Protein AF-A0A482Z5H6-F1 (afdb_monomer)

Solvent-accessible surface area (backbone atoms only — not comparable to full-atom values): 8586 Å² total; per-residue (Å²): 113,57,67,62,54,40,53,52,47,53,50,53,50,50,54,51,52,52,53,53,49,52,53,39,58,74,68,65,56,53,72,67,60,46,47,74,38,46,50,70,60,56,57,45,56,60,55,48,73,76,49,73,49,69,68,58,50,53,51,50,53,51,54,49,51,54,47,49,52,52,27,45,48,51,54,37,53,53,54,50,54,62,49,70,73,56,65,97,80,75,81,88,71,88,72,81,78,75,67,64,63,47,77,45,45,70,71,81,72,49,91,65,94,70,71,90,47,68,70,54,45,50,53,48,50,51,54,49,49,52,54,53,49,55,38,51,77,72,72,43,49,77,40,82,96

Radius of gyration: 19.29 Å; Cα contacts (8 Å, |Δi|>4): 119; chains: 1; bounding box: 50×27×60 Å

Secondary structure (DSSP, 8-state):
-HHHHHHHHHHHHHHHHHHHHHHHHHTT--HHHHHHHHHHHHTHHHHHHH---HHHHHHHHHHHHHHHHHHHHHHHHHHHHHHHTS-TT----------PPEEE-GGGG---S---SHHHHHHHHHHHHHHHHHHHHTT--EEE-

pLDDT: mean 88.32, std 12.13, range [46.22, 97.56]

Mean predicted aligned error: 6.78 Å

Foldseek 3Di:
DQVVLLVVLVVLLVVLLVVLVVLCVVLVHDPVLNCQLRVVSVVVNVVSVPDRDSVVSVVSSVVSVVSSVVSLVSSQVVQVVVVPVPDPDDPDDPDDRSDRADEDELCVLDPDPDDPDPVSVVSSVVSVVVVVVVCVVVVHHHDYD

Sequence (145 aa):
MGSQKRQQAETFLNEQIEQVEKELQTVQADDNLKNECLYPLQQYKQKISNNNSIAHLYELQSFIRDEKDAAFEKIANAMEAKRTKIEPGVKDKPSPVYKKPIIIKPRELTHQTYLENEEQMDKFLDELRVKLKTAIDSGDKIEIR

Structure (mmCIF, N/CA/C/O backbone):
data_AF-A0A482Z5H6-F1
#
_entry.id   AF-A0A482Z5H6-F1
#
loop_
_atom_site.group_PDB
_atom_site.id
_atom_site.type_symbol
_atom_site.label_atom_id
_atom_site.label_alt_id
_atom_site.label_comp_id
_atom_site.label_asym_id
_atom_site.label_entity_id
_atom_site.label_seq_id
_atom_site.pdbx_PDB_ins_code
_atom_site.Cartn_x
_atom_site.Cartn_y
_atom_site.Cartn_z
_atom_site.occupancy
_atom_site.B_iso_or_equiv
_atom_site.auth_seq_id
_atom_site.auth_comp_id
_atom_site.auth_asym_id
_atom_site.auth_atom_id
_atom_site.pdbx_PDB_model_num
ATOM 1 N N . MET A 1 1 ? 1.348 4.174 26.597 1.00 62.38 1 MET A N 1
ATOM 2 C CA . MET A 1 1 ? 0.555 4.309 25.350 1.00 62.38 1 MET A CA 1
ATOM 3 C C . MET A 1 1 ? 1.360 4.858 24.166 1.00 62.38 1 MET A C 1
ATOM 5 O O . MET A 1 1 ? 1.323 4.233 23.117 1.00 62.38 1 MET A O 1
ATOM 9 N N . GLY A 1 2 ? 2.128 5.952 24.299 1.00 70.88 2 GLY A N 1
ATOM 10 C CA . GLY A 1 2 ? 2.902 6.518 23.172 1.00 70.88 2 GLY A CA 1
ATOM 11 C C . GLY A 1 2 ? 3.966 5.589 22.559 1.00 70.88 2 GLY A C 1
ATOM 12 O O . GLY A 1 2 ? 4.067 5.502 21.3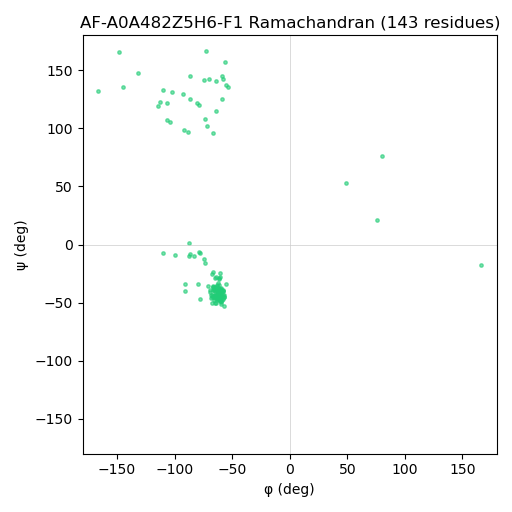41 1.00 70.88 2 GLY A O 1
ATOM 13 N N . SER A 1 3 ? 4.705 4.831 23.381 1.00 80.00 3 SER A N 1
ATOM 14 C CA . SER A 1 3 ? 5.697 3.848 22.893 1.00 80.00 3 SER A CA 1
ATOM 15 C C . SER A 1 3 ? 5.061 2.749 22.025 1.00 80.00 3 SER A C 1
ATOM 17 O O . SER A 1 3 ? 5.508 2.498 20.911 1.00 80.00 3 SER A O 1
ATOM 19 N N . GLN A 1 4 ? 3.930 2.190 22.470 1.00 88.56 4 GLN A N 1
ATOM 20 C CA . GLN A 1 4 ? 3.185 1.175 21.720 1.00 88.56 4 GLN A CA 1
ATOM 21 C C . GLN A 1 4 ? 2.672 1.703 20.371 1.00 88.56 4 GLN A C 1
ATOM 23 O O . GLN A 1 4 ? 2.724 0.993 19.373 1.00 88.56 4 GLN A O 1
ATOM 28 N N . LYS A 1 5 ? 2.199 2.956 20.313 1.00 89.56 5 LYS A N 1
ATOM 29 C CA . LYS A 1 5 ? 1.755 3.570 19.050 1.00 89.56 5 LYS A CA 1
ATOM 30 C C . LYS A 1 5 ? 2.899 3.796 18.069 1.00 89.56 5 LYS A C 1
ATOM 32 O O . LYS A 1 5 ? 2.709 3.600 16.873 1.00 89.56 5 LYS A O 1
ATOM 37 N N . ARG A 1 6 ? 4.087 4.138 18.567 1.00 90.50 6 ARG A N 1
ATOM 38 C CA . ARG A 1 6 ? 5.288 4.240 17.735 1.00 90.50 6 ARG A CA 1
ATOM 39 C C . ARG A 1 6 ? 5.690 2.883 17.171 1.00 90.50 6 ARG A C 1
ATOM 41 O O . ARG A 1 6 ? 5.848 2.770 15.967 1.00 90.50 6 ARG A O 1
ATOM 48 N N . GLN A 1 7 ? 5.733 1.848 18.009 1.00 92.06 7 GLN A N 1
ATOM 49 C CA . GLN A 1 7 ? 6.035 0.484 17.567 1.00 92.06 7 GLN A CA 1
ATOM 50 C C . GLN A 1 7 ? 5.042 -0.011 16.501 1.00 92.06 7 GLN A C 1
ATOM 52 O O . GLN A 1 7 ? 5.438 -0.646 15.526 1.00 92.06 7 GLN A O 1
ATOM 57 N N . GLN A 1 8 ? 3.753 0.321 16.645 1.00 92.38 8 GLN A N 1
ATOM 58 C CA . GLN A 1 8 ? 2.742 0.043 15.619 1.00 92.38 8 GLN A CA 1
ATOM 59 C C . GLN A 1 8 ? 3.048 0.770 14.302 1.00 92.38 8 GLN A C 1
ATOM 61 O O . GLN A 1 8 ? 2.969 0.159 13.242 1.00 92.38 8 GLN A O 1
ATOM 66 N N . ALA A 1 9 ? 3.431 2.049 14.355 1.00 93.69 9 ALA A N 1
ATOM 67 C CA . ALA A 1 9 ? 3.814 2.803 13.162 1.00 93.69 9 ALA A CA 1
ATOM 68 C C . ALA A 1 9 ? 5.102 2.271 12.507 1.00 93.69 9 ALA A C 1
ATOM 70 O O . ALA A 1 9 ? 5.176 2.215 11.284 1.00 93.69 9 ALA A O 1
ATOM 71 N N . GLU A 1 10 ? 6.091 1.843 13.295 1.00 94.81 10 GLU A N 1
ATOM 72 C CA . GLU A 1 10 ? 7.322 1.220 12.790 1.00 94.81 10 GLU A CA 1
ATOM 73 C C . GLU A 1 10 ? 7.034 -0.117 12.103 1.00 94.81 10 GLU A C 1
ATOM 75 O O . GLU A 1 10 ? 7.543 -0.371 11.014 1.00 94.81 10 GLU A O 1
ATOM 80 N N . THR A 1 11 ? 6.177 -0.944 12.708 1.00 95.88 11 THR A N 1
ATOM 81 C CA . THR A 1 11 ? 5.732 -2.215 12.115 1.00 95.88 11 THR A CA 1
ATOM 82 C C . THR A 1 11 ? 5.018 -1.956 10.791 1.00 95.88 11 THR A C 1
ATOM 84 O O . THR A 1 11 ? 5.401 -2.522 9.772 1.00 95.88 11 THR A O 1
ATOM 87 N N . PHE A 1 12 ? 4.071 -1.014 10.780 1.00 95.31 12 PHE A N 1
ATOM 88 C CA . PHE A 1 12 ? 3.348 -0.612 9.575 1.00 95.31 12 PHE A CA 1
ATOM 89 C C . PHE A 1 12 ? 4.285 -0.137 8.453 1.00 95.31 12 PHE A C 1
ATOM 91 O O . PHE A 1 12 ? 4.122 -0.537 7.300 1.00 95.31 12 PHE A O 1
ATOM 98 N N . LEU A 1 13 ? 5.281 0.697 8.777 1.00 96.88 13 LEU A N 1
ATOM 99 C CA . LEU A 1 13 ? 6.273 1.161 7.807 1.00 96.88 13 LEU A CA 1
ATOM 100 C C . LEU A 1 13 ? 7.077 -0.006 7.224 1.00 96.88 13 LEU A C 1
ATOM 102 O O . LEU A 1 13 ? 7.256 -0.076 6.009 1.00 96.88 13 LEU A O 1
ATOM 106 N N . ASN A 1 14 ? 7.559 -0.910 8.077 1.00 96.75 14 ASN A N 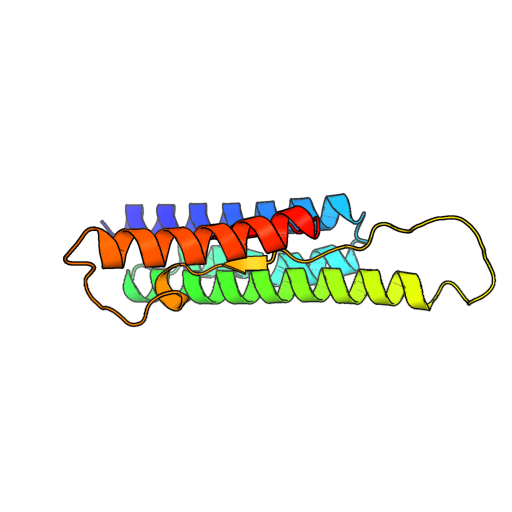1
ATOM 107 C CA . ASN A 1 14 ? 8.341 -2.060 7.633 1.00 96.75 14 ASN A CA 1
ATOM 108 C C . ASN A 1 14 ? 7.519 -2.977 6.718 1.00 96.75 14 ASN A C 1
ATOM 110 O O . ASN A 1 14 ? 8.034 -3.404 5.691 1.00 96.75 14 ASN A O 1
ATOM 114 N N . GLU A 1 15 ? 6.239 -3.203 7.026 1.00 96.38 15 GLU A N 1
ATOM 115 C CA . GLU A 1 15 ? 5.328 -3.957 6.155 1.00 96.38 15 GLU A CA 1
ATOM 116 C C . GLU A 1 15 ? 5.163 -3.297 4.778 1.00 96.38 15 GLU A C 1
ATOM 118 O O . GLU A 1 15 ? 5.143 -3.993 3.763 1.00 96.38 15 GLU A O 1
ATOM 123 N N . GLN A 1 16 ? 5.060 -1.962 4.708 1.00 96.12 16 GLN A N 1
ATOM 124 C CA . GLN A 1 16 ? 4.947 -1.271 3.417 1.00 96.12 16 GLN A CA 1
ATOM 125 C C . GLN A 1 16 ? 6.255 -1.340 2.620 1.00 96.12 16 GLN A C 1
ATOM 127 O O . GLN A 1 16 ? 6.216 -1.573 1.412 1.00 96.12 16 GLN A O 1
ATOM 132 N N . ILE A 1 17 ? 7.406 -1.188 3.285 1.00 96.75 17 ILE A N 1
ATOM 133 C CA . ILE A 1 17 ? 8.726 -1.356 2.660 1.00 96.75 17 ILE A CA 1
ATOM 134 C C . ILE A 1 17 ? 8.863 -2.773 2.096 1.00 96.75 17 ILE A C 1
ATOM 136 O O . ILE A 1 17 ? 9.200 -2.920 0.926 1.00 96.75 17 ILE A O 1
ATOM 140 N N . GLU A 1 18 ? 8.533 -3.801 2.879 1.00 96.56 18 GLU A N 1
ATOM 141 C CA . GLU A 1 18 ? 8.633 -5.200 2.454 1.00 96.56 18 GLU A CA 1
ATOM 142 C C . GLU A 1 18 ? 7.744 -5.492 1.233 1.00 96.56 18 GLU A C 1
ATOM 144 O O . GLU A 1 18 ? 8.138 -6.219 0.320 1.00 96.56 18 GLU A O 1
ATOM 149 N N . GLN A 1 19 ? 6.544 -4.906 1.175 1.00 94.19 19 GLN A N 1
ATOM 150 C CA . GLN A 1 19 ? 5.668 -5.034 0.007 1.00 94.19 19 GLN A CA 1
ATOM 151 C C . GLN A 1 19 ? 6.289 -4.409 -1.249 1.00 94.19 19 GLN A C 1
ATOM 153 O O . GLN A 1 19 ? 6.284 -5.042 -2.304 1.00 94.19 19 GLN A O 1
ATOM 158 N N . VAL A 1 20 ? 6.872 -3.211 -1.143 1.00 95.31 20 VAL A N 1
ATOM 159 C CA . VAL A 1 20 ? 7.579 -2.572 -2.267 1.00 95.31 20 VAL A CA 1
ATOM 160 C C . VAL A 1 20 ? 8.812 -3.376 -2.678 1.00 95.31 20 VAL A C 1
ATOM 162 O O . VAL A 1 20 ? 9.031 -3.582 -3.871 1.00 95.31 20 VAL A O 1
ATOM 165 N N . GLU A 1 21 ? 9.578 -3.906 -1.725 1.00 95.81 21 GLU A N 1
ATOM 166 C CA . GLU A 1 21 ? 10.724 -4.778 -2.002 1.00 95.81 21 GLU A CA 1
ATOM 167 C C . GLU A 1 21 ? 10.318 -6.043 -2.769 1.00 95.81 21 GLU A C 1
ATOM 169 O O . GLU A 1 21 ? 10.973 -6.389 -3.753 1.00 95.81 21 GLU A O 1
ATOM 174 N N . LYS A 1 22 ? 9.217 -6.702 -2.387 1.00 93.94 22 LYS A N 1
ATOM 175 C CA . LYS A 1 22 ? 8.695 -7.885 -3.094 1.00 93.94 22 LYS A CA 1
ATOM 176 C C . LYS A 1 22 ? 8.312 -7.578 -4.539 1.00 93.94 22 LYS A C 1
ATOM 178 O O . LYS A 1 22 ? 8.631 -8.363 -5.436 1.00 93.94 22 LYS A O 1
ATOM 183 N N . GLU A 1 23 ? 7.655 -6.447 -4.791 1.00 92.12 23 GLU A N 1
ATOM 184 C CA . GLU A 1 23 ? 7.307 -6.054 -6.162 1.00 92.12 23 GLU A CA 1
ATOM 185 C C . GLU A 1 23 ? 8.564 -5.711 -6.977 1.00 92.12 23 GLU A C 1
ATOM 187 O O . GLU A 1 23 ? 8.721 -6.214 -8.090 1.00 92.12 23 GLU A O 1
ATOM 192 N N . LEU A 1 24 ? 9.517 -4.964 -6.404 1.00 92.56 24 LEU A N 1
ATOM 193 C CA . LEU A 1 24 ? 10.808 -4.650 -7.036 1.00 92.56 24 LEU A CA 1
ATOM 194 C C . LEU A 1 24 ? 11.619 -5.909 -7.379 1.00 92.56 24 LEU A C 1
ATOM 196 O O . LEU A 1 24 ? 12.238 -5.977 -8.443 1.00 92.56 24 LEU A O 1
ATOM 200 N N . GLN A 1 25 ? 11.609 -6.915 -6.502 1.00 91.62 25 GLN A N 1
ATOM 201 C CA . GLN A 1 25 ? 12.236 -8.214 -6.751 1.00 91.62 25 GLN A CA 1
ATOM 202 C C . GLN A 1 25 ? 11.528 -8.972 -7.877 1.00 91.62 25 GLN A C 1
ATOM 204 O O . GLN A 1 25 ? 12.191 -9.498 -8.771 1.00 91.62 25 GLN A O 1
ATOM 209 N N . THR A 1 26 ? 10.192 -8.981 -7.871 1.00 88.12 26 THR A N 1
ATOM 210 C CA . THR A 1 26 ? 9.373 -9.646 -8.898 1.00 88.12 26 THR A CA 1
ATOM 211 C C . THR A 1 26 ? 9.671 -9.098 -10.293 1.00 88.12 26 THR A C 1
ATOM 213 O O . THR A 1 26 ? 9.771 -9.863 -11.252 1.00 88.12 26 THR A O 1
ATOM 216 N N . VAL A 1 27 ? 9.862 -7.782 -10.412 1.00 87.81 27 VAL A N 1
ATOM 217 C CA . VAL A 1 27 ? 10.176 -7.131 -11.692 1.00 87.81 27 VAL A CA 1
ATOM 218 C C . VAL A 1 27 ? 11.670 -7.083 -12.022 1.00 87.81 27 VAL A C 1
ATOM 220 O O . VAL A 1 27 ? 12.039 -6.529 -13.058 1.00 87.81 27 VAL A O 1
ATOM 223 N N . GLN A 1 28 ? 12.529 -7.636 -11.157 1.00 88.19 28 GLN A N 1
ATOM 224 C CA . GLN A 1 28 ? 13.990 -7.546 -11.265 1.00 88.19 28 GLN A CA 1
ATOM 225 C C . GLN A 1 28 ? 14.446 -6.098 -11.511 1.00 88.19 28 GLN A C 1
ATOM 227 O O . GLN A 1 28 ? 15.136 -5.785 -12.485 1.00 88.19 28 GLN A O 1
ATOM 232 N N . ALA A 1 29 ? 13.986 -5.188 -10.649 1.00 90.06 29 ALA A N 1
ATOM 233 C CA . ALA A 1 29 ? 14.315 -3.773 -10.727 1.00 90.06 29 ALA A CA 1
ATOM 234 C C . ALA A 1 29 ? 15.834 -3.547 -10.650 1.00 90.06 29 ALA A C 1
ATOM 236 O O . ALA A 1 29 ? 16.542 -4.212 -9.888 1.00 90.06 29 ALA A O 1
ATOM 237 N N . ASP A 1 30 ? 16.322 -2.581 -11.422 1.00 91.31 30 ASP A N 1
ATOM 238 C CA . ASP A 1 30 ? 17.679 -2.063 -11.283 1.00 91.31 30 ASP A CA 1
ATOM 239 C C . ASP A 1 30 ? 17.807 -1.198 -10.021 1.00 91.31 30 ASP A C 1
ATOM 241 O O . ASP A 1 30 ? 16.818 -0.809 -9.392 1.00 91.31 30 ASP A O 1
ATOM 245 N N . ASP A 1 31 ? 19.044 -0.908 -9.632 1.00 93.12 31 ASP A N 1
ATOM 246 C CA . ASP A 1 31 ? 19.316 -0.229 -8.367 1.00 93.12 31 ASP A CA 1
ATOM 247 C C . ASP A 1 31 ? 18.826 1.223 -8.349 1.00 93.12 31 ASP A C 1
ATOM 249 O O . ASP A 1 31 ? 18.475 1.725 -7.279 1.00 93.12 31 ASP A O 1
ATOM 253 N N . ASN A 1 32 ? 18.711 1.874 -9.515 1.00 94.25 32 ASN A N 1
ATOM 254 C CA . ASN A 1 32 ? 18.129 3.210 -9.588 1.00 94.25 32 ASN A CA 1
ATOM 255 C C . ASN A 1 32 ? 16.634 3.162 -9.248 1.00 94.25 32 ASN A C 1
ATOM 257 O O . ASN A 1 32 ? 16.189 3.867 -8.342 1.00 94.25 32 ASN A O 1
ATOM 261 N N . LEU A 1 33 ? 15.874 2.265 -9.889 1.00 93.88 33 LEU A N 1
ATOM 262 C CA . LEU A 1 33 ? 14.445 2.104 -9.599 1.00 93.88 33 LEU A CA 1
ATOM 263 C C . LEU A 1 33 ? 14.189 1.670 -8.147 1.00 93.88 33 LEU A C 1
ATOM 265 O O . LEU A 1 33 ? 13.267 2.180 -7.507 1.00 93.88 33 LEU A O 1
ATOM 269 N N . LYS A 1 34 ? 15.016 0.769 -7.593 1.00 95.06 34 LYS A N 1
ATOM 270 C CA . LYS A 1 34 ? 14.923 0.391 -6.172 1.00 95.06 34 LYS A CA 1
ATOM 271 C C . LYS A 1 34 ? 15.099 1.601 -5.262 1.00 95.06 34 LYS A C 1
ATOM 273 O O . LYS A 1 34 ? 14.300 1.789 -4.347 1.00 95.06 34 LYS A O 1
ATOM 278 N N . ASN A 1 35 ? 16.117 2.424 -5.510 1.00 95.94 35 ASN A N 1
ATOM 279 C CA . ASN A 1 35 ? 16.381 3.607 -4.702 1.00 95.94 35 ASN A CA 1
ATOM 280 C C . ASN A 1 35 ? 15.235 4.629 -4.800 1.00 95.94 35 ASN A C 1
ATOM 282 O O . ASN A 1 35 ? 14.754 5.110 -3.777 1.00 95.94 35 ASN A O 1
ATOM 286 N N . GLU A 1 36 ? 14.731 4.898 -6.008 1.00 95.25 36 GLU A N 1
ATOM 287 C CA . GLU A 1 36 ? 13.612 5.824 -6.235 1.00 95.25 36 GLU A CA 1
ATOM 288 C C . GLU A 1 36 ? 12.305 5.404 -5.545 1.00 95.25 36 GLU A C 1
ATOM 290 O O . GLU A 1 36 ? 11.479 6.265 -5.216 1.00 95.25 36 GLU A O 1
ATOM 295 N N . CYS A 1 37 ? 12.103 4.099 -5.345 1.00 95.75 37 CYS A N 1
ATOM 296 C CA . CYS A 1 37 ? 10.915 3.538 -4.703 1.00 95.75 37 CYS A CA 1
ATOM 297 C C . CYS A 1 37 ? 11.075 3.387 -3.181 1.00 95.75 37 CYS A C 1
ATOM 299 O O . CYS A 1 37 ? 10.136 3.657 -2.438 1.00 95.75 37 CYS A O 1
ATOM 301 N N . LEU A 1 38 ? 12.248 2.960 -2.700 1.00 96.88 38 LEU A N 1
ATOM 302 C CA . LEU A 1 38 ? 12.457 2.622 -1.286 1.00 96.88 38 LEU A CA 1
ATOM 303 C C . LEU A 1 38 ? 12.938 3.803 -0.443 1.00 96.88 38 LEU A C 1
ATOM 305 O O . LEU A 1 38 ? 12.573 3.894 0.731 1.00 96.88 38 LEU A O 1
ATOM 309 N N . TYR A 1 39 ? 13.739 4.711 -1.007 1.00 96.56 39 TYR A N 1
ATOM 310 C CA . TYR A 1 39 ? 14.317 5.815 -0.241 1.00 96.56 39 TYR A CA 1
ATOM 311 C C . TYR A 1 39 ? 13.254 6.706 0.424 1.00 96.56 39 TYR A C 1
ATOM 313 O O . TYR A 1 39 ? 13.389 6.945 1.629 1.00 96.56 39 TYR A O 1
ATOM 321 N N . PRO A 1 40 ? 12.172 7.141 -0.264 1.00 96.31 40 PRO A N 1
ATOM 322 C CA . PRO A 1 40 ? 11.128 7.959 0.360 1.00 96.31 40 PRO A CA 1
ATOM 323 C C . PRO A 1 40 ? 10.495 7.283 1.580 1.00 96.31 40 PRO A C 1
ATOM 325 O O . PRO A 1 40 ? 10.376 7.909 2.633 1.00 96.31 40 PRO A O 1
ATOM 328 N N . LEU A 1 41 ? 10.187 5.984 1.488 1.00 95.94 41 LEU A N 1
ATOM 329 C CA . LEU A 1 41 ? 9.639 5.196 2.595 1.00 95.94 41 LEU A CA 1
ATOM 330 C C . LEU A 1 41 ? 10.630 5.095 3.762 1.00 95.94 41 LEU A C 1
ATOM 332 O O . LEU A 1 41 ? 10.268 5.310 4.919 1.00 95.94 41 LEU A O 1
ATOM 336 N N . GLN A 1 42 ? 11.909 4.840 3.483 1.00 95.19 42 GLN A N 1
ATOM 337 C CA . GLN A 1 42 ? 12.939 4.726 4.518 1.00 95.19 42 GLN A CA 1
ATOM 338 C C . GLN A 1 42 ? 13.119 6.018 5.333 1.00 95.19 42 GLN A C 1
ATOM 340 O O . GLN A 1 42 ? 13.409 5.937 6.531 1.00 95.19 42 GLN A O 1
ATOM 345 N N . GLN A 1 43 ? 12.871 7.196 4.744 1.00 95.00 43 GLN A N 1
ATOM 346 C CA . GLN A 1 43 ? 12.923 8.477 5.467 1.00 95.00 43 GLN A CA 1
ATOM 347 C C . GLN A 1 43 ? 11.917 8.549 6.628 1.00 95.00 43 GLN A C 1
ATOM 349 O O . GLN A 1 43 ? 12.135 9.281 7.598 1.00 95.00 43 GLN A O 1
ATOM 354 N N . TYR A 1 44 ? 10.830 7.774 6.583 1.00 95.25 44 TYR A N 1
ATOM 355 C CA . TYR A 1 44 ? 9.838 7.762 7.656 1.00 95.25 44 TYR A CA 1
ATOM 356 C C . TYR A 1 44 ? 10.319 7.048 8.920 1.00 95.25 44 TYR A C 1
ATOM 358 O O . TYR A 1 44 ? 9.750 7.306 9.979 1.00 95.25 44 TYR A O 1
ATOM 366 N N . LYS A 1 45 ? 11.398 6.246 8.870 1.00 93.69 45 LYS A N 1
ATOM 367 C CA . LYS A 1 45 ? 11.976 5.622 10.075 1.00 93.69 45 LYS A CA 1
ATOM 368 C C . LYS A 1 45 ? 12.354 6.685 11.105 1.00 93.69 45 LYS A C 1
ATOM 370 O O . LYS A 1 45 ? 11.865 6.657 12.229 1.00 93.69 45 LYS A O 1
ATOM 375 N N . GLN A 1 46 ? 13.136 7.686 10.692 1.00 91.12 46 GLN A N 1
ATOM 376 C CA . GLN A 1 46 ? 13.532 8.784 11.579 1.00 91.12 46 GLN A CA 1
ATOM 377 C C . GLN A 1 46 ? 12.336 9.648 11.999 1.00 91.12 46 GLN A C 1
ATOM 379 O O . GLN A 1 46 ? 12.241 10.042 13.162 1.00 91.12 46 GLN A O 1
ATOM 384 N N . LYS A 1 47 ? 11.396 9.916 11.079 1.00 91.88 47 LYS A N 1
ATOM 385 C CA . LYS A 1 47 ? 10.186 10.699 11.387 1.00 91.88 47 LYS A CA 1
ATOM 386 C C . LYS A 1 47 ? 9.344 10.021 12.468 1.00 91.88 47 LYS A C 1
ATOM 388 O O . LYS A 1 47 ? 8.891 10.703 13.379 1.00 91.88 47 LYS A O 1
ATOM 393 N N . ILE A 1 48 ? 9.165 8.703 12.410 1.00 93.25 48 ILE A N 1
ATOM 394 C CA . ILE A 1 48 ? 8.432 7.946 13.431 1.00 93.25 48 ILE A CA 1
ATOM 395 C C . ILE A 1 48 ? 9.207 7.935 14.753 1.00 93.25 48 ILE A C 1
ATOM 397 O O . ILE A 1 48 ? 8.623 8.225 15.797 1.00 93.25 48 ILE A O 1
ATOM 401 N N . SER A 1 49 ? 10.520 7.675 14.724 1.00 88.62 49 SER A N 1
ATOM 402 C CA . SER A 1 49 ? 11.345 7.647 15.938 1.00 88.62 49 SER A CA 1
ATOM 403 C C . SER A 1 49 ? 11.327 8.980 16.693 1.00 88.62 49 SER A C 1
ATOM 405 O O . SER A 1 49 ? 11.244 8.976 17.920 1.00 88.62 49 SER A O 1
ATOM 407 N N . ASN A 1 50 ? 11.321 10.109 15.981 1.00 87.88 50 ASN A N 1
ATOM 408 C CA . ASN A 1 50 ? 11.341 11.449 16.576 1.00 87.88 50 ASN A CA 1
ATOM 409 C C . ASN A 1 50 ? 9.957 11.965 17.014 1.00 87.88 50 ASN A C 1
ATOM 411 O O . ASN A 1 50 ? 9.876 12.987 17.695 1.00 87.88 50 ASN A O 1
ATOM 415 N N . ASN A 1 51 ? 8.863 11.279 16.660 1.00 83.62 51 ASN A N 1
ATOM 416 C CA . ASN A 1 51 ? 7.502 11.720 16.967 1.00 83.62 51 ASN A CA 1
ATOM 417 C C . ASN A 1 51 ? 6.885 10.957 18.148 1.00 83.62 51 ASN A C 1
ATOM 419 O O . ASN A 1 51 ? 6.860 9.730 18.197 1.00 83.62 51 ASN A O 1
ATOM 423 N N . ASN A 1 52 ? 6.317 11.708 19.096 1.00 77.00 52 ASN A N 1
ATOM 424 C CA . ASN A 1 52 ? 5.625 11.166 20.274 1.00 77.00 52 ASN A CA 1
ATOM 425 C C . ASN A 1 52 ? 4.100 11.376 20.231 1.00 77.00 52 ASN A C 1
ATOM 427 O O . ASN A 1 52 ? 3.382 10.871 21.094 1.00 77.00 52 ASN A O 1
ATOM 431 N N . SER A 1 53 ? 3.602 12.138 19.253 1.00 90.81 53 SER A N 1
ATOM 432 C CA . SER A 1 53 ? 2.184 12.477 19.125 1.00 90.81 53 SER A CA 1
ATOM 433 C C . SER A 1 53 ? 1.435 11.404 18.343 1.00 90.81 53 SER A C 1
ATOM 435 O O . SER A 1 53 ? 1.779 11.106 17.204 1.00 90.81 53 SER A O 1
ATOM 437 N N . ILE A 1 54 ? 0.369 10.861 18.936 1.00 87.38 54 ILE A N 1
ATOM 438 C CA . ILE A 1 54 ? -0.469 9.835 18.299 1.00 87.38 54 ILE A CA 1
ATOM 439 C C . ILE A 1 54 ? -1.076 10.354 16.988 1.00 87.38 54 ILE A C 1
ATOM 441 O O . ILE A 1 54 ? -1.103 9.620 16.006 1.00 87.38 54 ILE A O 1
ATOM 445 N N . ALA A 1 55 ? -1.514 11.616 16.954 1.00 90.88 55 ALA A N 1
ATOM 446 C CA . ALA A 1 55 ? -2.079 12.225 15.751 1.00 90.88 55 ALA A CA 1
ATOM 447 C C . ALA A 1 55 ? -1.050 12.283 14.611 1.00 90.88 55 ALA A C 1
ATOM 449 O O . ALA A 1 55 ? -1.334 11.820 13.510 1.00 90.88 55 ALA A O 1
ATOM 450 N N . HIS A 1 56 ? 0.169 12.746 14.903 1.00 91.31 56 HIS A N 1
ATOM 451 C CA . HIS A 1 56 ? 1.247 12.786 13.911 1.00 91.31 56 HIS A CA 1
ATOM 452 C C . HIS A 1 56 ? 1.653 11.380 13.462 1.00 91.31 56 HIS A C 1
ATOM 454 O O . HIS A 1 56 ? 1.928 11.167 12.290 1.00 91.31 56 HIS A O 1
ATOM 460 N N . LEU A 1 57 ? 1.653 10.387 14.359 1.00 92.00 57 LEU A N 1
ATOM 461 C CA . LEU A 1 57 ? 1.936 9.003 13.970 1.00 92.00 57 LEU A CA 1
ATOM 462 C C . LEU A 1 57 ? 0.895 8.459 12.978 1.00 92.00 57 LEU A C 1
ATOM 464 O O . LEU A 1 57 ? 1.278 7.780 12.029 1.00 92.00 57 LEU A O 1
ATOM 468 N N . TYR A 1 58 ? -0.394 8.771 13.150 1.00 92.44 58 TYR A N 1
ATOM 469 C CA . TYR A 1 58 ? -1.425 8.389 12.176 1.00 92.44 58 TYR A CA 1
ATOM 470 C C . TYR A 1 58 ? -1.300 9.146 10.851 1.00 92.44 58 TYR A C 1
ATOM 472 O O . TYR A 1 58 ? -1.476 8.549 9.791 1.00 92.44 58 TYR A O 1
ATOM 480 N N . GLU A 1 59 ? -0.968 10.433 10.898 1.00 93.75 59 GLU A N 1
ATOM 481 C CA . GLU A 1 59 ? -0.717 11.235 9.700 1.00 93.75 59 GLU A CA 1
ATOM 482 C C . GLU A 1 59 ? 0.462 10.670 8.892 1.00 93.75 59 GLU A C 1
ATOM 484 O O . GLU A 1 59 ? 0.333 10.414 7.695 1.00 93.75 59 GLU A O 1
ATOM 489 N N . LEU A 1 60 ? 1.577 10.351 9.562 1.00 94.44 60 LEU A N 1
ATOM 490 C CA . LEU A 1 60 ? 2.729 9.703 8.936 1.00 94.44 60 LEU A CA 1
ATOM 491 C C . LEU A 1 60 ? 2.344 8.370 8.284 1.00 94.44 60 LEU A C 1
ATOM 493 O O . LEU A 1 60 ? 2.799 8.098 7.180 1.00 94.44 60 LEU A O 1
ATOM 497 N N . GLN A 1 61 ? 1.486 7.557 8.911 1.00 93.88 61 GLN A N 1
ATOM 498 C CA . GLN A 1 61 ? 0.986 6.323 8.291 1.00 93.88 61 GLN A CA 1
ATOM 499 C C . GLN A 1 61 ? 0.171 6.584 7.019 1.00 93.88 61 GLN A C 1
ATOM 501 O O . GLN A 1 61 ? 0.223 5.768 6.101 1.00 93.88 61 GLN A O 1
ATOM 506 N N . SER A 1 62 ? -0.566 7.697 6.940 1.00 94.31 62 SER A N 1
ATOM 507 C CA . SER A 1 62 ? -1.242 8.093 5.700 1.00 94.31 62 SER A CA 1
ATOM 508 C C . SER A 1 62 ? -0.232 8.406 4.607 1.00 94.31 62 SER A C 1
ATOM 510 O O . SER A 1 62 ? -0.293 7.798 3.546 1.00 94.31 62 SER A O 1
ATOM 5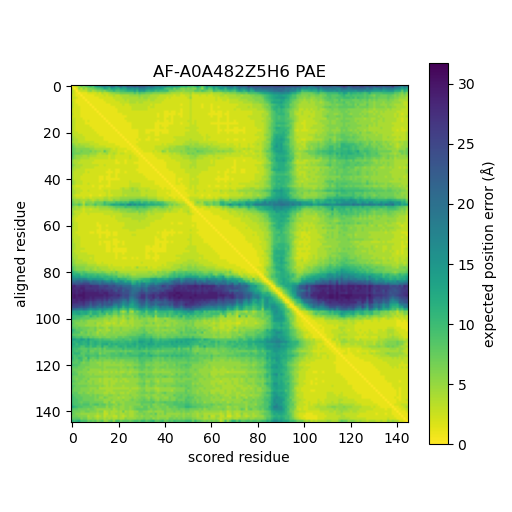12 N N . PHE A 1 63 ? 0.760 9.246 4.903 1.00 95.25 63 PHE A N 1
ATOM 513 C CA . PHE A 1 63 ? 1.797 9.581 3.929 1.00 95.25 63 PHE A CA 1
ATOM 514 C C . PHE A 1 63 ? 2.612 8.361 3.488 1.00 95.25 63 PHE A C 1
ATOM 516 O O . PHE A 1 63 ? 2.978 8.254 2.326 1.00 95.25 63 PHE A O 1
ATOM 523 N N . ILE A 1 64 ? 2.861 7.404 4.384 1.00 96.56 64 ILE A N 1
ATOM 524 C CA . ILE A 1 64 ? 3.528 6.143 4.035 1.00 96.56 64 ILE A CA 1
ATOM 525 C C . ILE A 1 64 ? 2.703 5.338 3.017 1.00 96.56 64 ILE A C 1
ATOM 527 O O . ILE A 1 64 ? 3.287 4.721 2.128 1.00 96.56 64 ILE A O 1
ATOM 531 N N . ARG A 1 65 ? 1.363 5.337 3.116 1.00 95.44 65 ARG A N 1
ATOM 532 C CA . ARG A 1 65 ? 0.504 4.691 2.105 1.00 95.44 65 ARG A CA 1
ATOM 533 C C . ARG A 1 65 ? 0.614 5.389 0.758 1.00 95.44 65 ARG A C 1
ATOM 535 O O . ARG A 1 65 ? 0.776 4.707 -0.248 1.00 95.44 65 ARG A O 1
ATOM 542 N N . ASP A 1 66 ? 0.581 6.715 0.756 1.00 95.44 66 ASP A N 1
ATOM 543 C CA . ASP A 1 66 ? 0.675 7.504 -0.473 1.00 95.44 66 ASP A CA 1
ATOM 544 C C . ASP A 1 66 ? 2.035 7.286 -1.166 1.00 95.44 66 ASP A C 1
ATOM 546 O O . ASP A 1 66 ? 2.102 7.085 -2.377 1.00 95.44 66 ASP A O 1
ATOM 550 N N . GLU A 1 67 ? 3.127 7.222 -0.397 1.00 96.56 67 GLU A N 1
ATOM 551 C CA . GLU A 1 67 ? 4.469 6.924 -0.920 1.00 96.56 67 GLU A CA 1
ATOM 552 C C . GLU A 1 67 ? 4.593 5.493 -1.455 1.00 96.56 67 GLU A C 1
ATOM 554 O O . GLU A 1 67 ? 5.254 5.261 -2.469 1.00 96.56 67 GLU A O 1
ATOM 559 N N . LYS A 1 68 ? 3.933 4.520 -0.819 1.00 95.69 68 LYS A N 1
ATOM 560 C CA . LYS A 1 68 ? 3.841 3.158 -1.357 1.00 95.69 68 LYS A CA 1
ATOM 561 C C . LYS A 1 68 ? 3.092 3.140 -2.691 1.00 95.69 68 LYS A C 1
ATOM 563 O O . LYS A 1 68 ? 3.549 2.482 -3.626 1.00 95.69 68 LYS A O 1
ATOM 568 N N . ASP A 1 69 ? 1.974 3.852 -2.795 1.00 94.50 69 ASP A N 1
ATOM 569 C CA . ASP A 1 69 ? 1.206 3.938 -4.041 1.00 94.50 69 ASP A CA 1
ATOM 570 C C . ASP A 1 69 ? 2.042 4.560 -5.160 1.00 94.50 69 ASP A C 1
ATOM 572 O O . ASP A 1 69 ? 2.118 4.008 -6.261 1.00 94.50 69 ASP A O 1
ATOM 576 N N . ALA A 1 70 ? 2.755 5.645 -4.850 1.00 95.12 70 ALA A N 1
ATOM 577 C CA . ALA A 1 70 ? 3.688 6.279 -5.771 1.00 95.12 70 ALA A CA 1
ATOM 578 C C . ALA A 1 70 ? 4.831 5.332 -6.183 1.00 95.12 70 ALA A C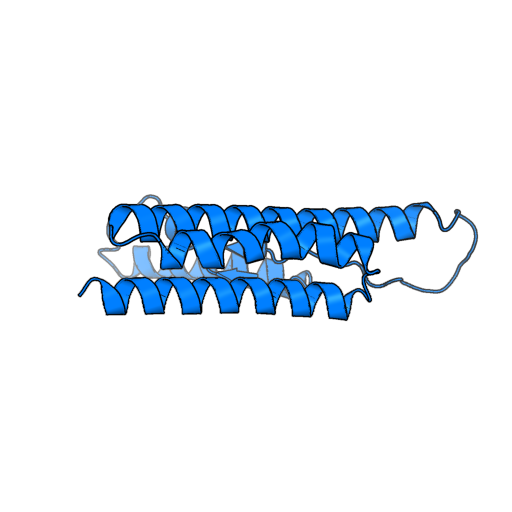 1
ATOM 580 O O . ALA A 1 70 ? 5.237 5.316 -7.346 1.00 95.12 70 ALA A O 1
ATOM 581 N N . ALA A 1 71 ? 5.347 4.509 -5.265 1.00 95.38 71 ALA A N 1
ATOM 582 C CA . ALA A 1 71 ? 6.345 3.491 -5.587 1.00 95.38 71 ALA A CA 1
ATOM 583 C C . ALA A 1 71 ? 5.787 2.431 -6.552 1.00 95.38 71 ALA A C 1
ATOM 585 O O . ALA A 1 71 ? 6.431 2.107 -7.549 1.00 95.38 71 ALA A O 1
ATOM 586 N N . PHE A 1 72 ? 4.574 1.924 -6.319 1.00 94.06 72 PHE A N 1
ATOM 587 C CA . PHE A 1 72 ? 3.930 0.975 -7.234 1.00 94.06 72 PHE A CA 1
ATOM 588 C C . PHE A 1 72 ? 3.654 1.577 -8.614 1.00 94.06 72 PHE A C 1
ATOM 590 O O . PHE A 1 72 ? 3.787 0.876 -9.619 1.00 94.06 72 PHE A O 1
ATOM 597 N N . GLU A 1 73 ? 3.320 2.865 -8.683 1.00 93.50 73 GLU A N 1
ATOM 598 C CA . GLU A 1 73 ? 3.177 3.589 -9.944 1.00 93.50 73 GLU A CA 1
ATOM 599 C C . GLU A 1 73 ? 4.515 3.725 -10.687 1.00 93.50 73 GLU A C 1
ATOM 601 O O . GLU A 1 73 ? 4.586 3.420 -11.878 1.00 93.50 73 GLU A O 1
ATOM 606 N N . LYS A 1 74 ? 5.605 4.080 -9.994 1.00 93.25 74 LYS A N 1
ATOM 607 C CA . LYS A 1 74 ? 6.958 4.111 -10.582 1.00 93.25 74 LYS A CA 1
ATOM 608 C C . LYS A 1 74 ? 7.367 2.751 -11.145 1.00 93.25 74 LYS A C 1
ATOM 610 O O . LYS A 1 74 ? 7.888 2.684 -12.258 1.00 93.25 74 LYS A O 1
ATOM 615 N N . ILE A 1 75 ? 7.096 1.669 -10.411 1.00 92.25 75 ILE A N 1
ATOM 616 C CA . ILE A 1 75 ? 7.366 0.300 -10.872 1.00 92.25 75 ILE A CA 1
ATOM 617 C C . ILE A 1 75 ? 6.566 -0.004 -12.143 1.00 92.25 75 ILE A C 1
ATOM 619 O O . ILE A 1 75 ? 7.134 -0.512 -13.111 1.00 92.25 75 ILE A O 1
ATOM 623 N N . ALA A 1 76 ? 5.276 0.342 -12.177 1.00 90.00 76 ALA A N 1
ATOM 624 C CA . ALA A 1 76 ? 4.440 0.148 -13.359 1.00 90.00 76 ALA A CA 1
ATOM 625 C C . ALA A 1 76 ? 4.979 0.915 -14.575 1.00 90.00 76 ALA A C 1
ATOM 627 O O . ALA A 1 76 ? 5.246 0.301 -15.608 1.00 90.00 76 ALA A O 1
ATOM 628 N N . ASN A 1 77 ? 5.252 2.210 -14.418 1.00 89.06 77 ASN A N 1
ATOM 629 C CA . ASN A 1 77 ? 5.773 3.063 -15.485 1.00 89.06 77 ASN A CA 1
ATOM 630 C C . ASN A 1 77 ? 7.127 2.560 -16.015 1.00 89.06 77 ASN A C 1
ATOM 632 O O . ASN A 1 77 ? 7.361 2.533 -17.224 1.00 89.06 77 ASN A O 1
ATOM 636 N N . ALA A 1 78 ? 8.021 2.109 -15.131 1.00 88.38 78 ALA A N 1
ATOM 637 C CA . ALA A 1 78 ? 9.307 1.545 -15.531 1.00 88.38 78 ALA A CA 1
ATOM 638 C C . ALA A 1 78 ? 9.144 0.245 -16.336 1.00 88.38 78 ALA A C 1
ATOM 640 O O . ALA A 1 78 ? 9.859 0.023 -17.318 1.00 88.38 78 ALA A O 1
ATOM 641 N N . MET A 1 79 ? 8.186 -0.605 -15.959 1.00 86.44 79 MET A N 1
ATOM 642 C CA . MET A 1 79 ? 7.889 -1.842 -16.681 1.00 86.44 79 MET A CA 1
ATOM 643 C C . MET A 1 79 ? 7.225 -1.589 -18.035 1.00 86.44 79 MET A C 1
ATOM 645 O O . MET A 1 79 ? 7.531 -2.290 -19.001 1.00 86.44 79 MET A O 1
ATOM 649 N N . GLU A 1 80 ? 6.378 -0.567 -18.142 1.00 84.50 80 GLU A N 1
ATOM 650 C CA . GLU A 1 80 ? 5.830 -0.099 -19.417 1.00 84.50 80 GLU A CA 1
ATOM 651 C C . GLU A 1 80 ? 6.920 0.470 -20.331 1.00 84.50 80 GLU A C 1
ATOM 653 O O . GLU A 1 80 ? 7.018 0.072 -21.493 1.00 84.50 80 GLU A O 1
ATOM 658 N N . ALA A 1 81 ? 7.816 1.307 -19.805 1.00 82.75 81 ALA A N 1
ATOM 659 C CA . ALA A 1 81 ? 8.932 1.866 -20.566 1.00 82.75 81 ALA A CA 1
ATOM 660 C C . ALA A 1 81 ? 9.917 0.790 -21.063 1.00 82.75 81 ALA A C 1
ATOM 662 O O . ALA A 1 81 ? 10.462 0.897 -22.163 1.00 82.75 81 ALA A O 1
ATOM 663 N N . LYS A 1 82 ? 10.146 -0.274 -20.278 1.00 78.06 82 LYS A N 1
ATOM 664 C CA . LYS A 1 82 ? 10.950 -1.431 -20.713 1.00 78.06 82 LYS A CA 1
ATOM 665 C C . LYS A 1 82 ? 10.292 -2.191 -21.869 1.00 78.06 82 LYS A C 1
ATOM 667 O O . LYS A 1 82 ? 11.011 -2.767 -22.676 1.00 78.06 82 LYS A O 1
ATOM 672 N N . ARG A 1 83 ? 8.958 -2.180 -21.981 1.00 70.94 83 ARG A N 1
ATOM 673 C CA . ARG A 1 83 ? 8.230 -2.814 -23.095 1.00 70.94 83 ARG A CA 1
ATOM 674 C C . ARG A 1 83 ? 8.275 -1.983 -24.365 1.00 70.94 83 ARG A C 1
ATOM 676 O O . ARG A 1 83 ? 8.550 -2.534 -25.419 1.00 70.94 83 ARG A O 1
ATOM 683 N N . THR A 1 84 ? 8.014 -0.681 -24.276 1.00 65.12 84 THR A N 1
ATOM 684 C CA . THR A 1 84 ? 7.935 0.197 -25.458 1.00 65.12 84 THR A CA 1
ATOM 685 C C . THR A 1 84 ? 9.276 0.364 -26.172 1.00 65.12 84 THR A C 1
ATOM 687 O O . THR A 1 84 ? 9.297 0.621 -27.370 1.00 65.12 84 THR A O 1
ATOM 690 N N . LYS A 1 85 ? 10.396 0.165 -25.464 1.00 63.59 85 LYS A N 1
ATOM 691 C CA . LYS A 1 85 ? 11.747 0.131 -26.049 1.00 63.59 85 LYS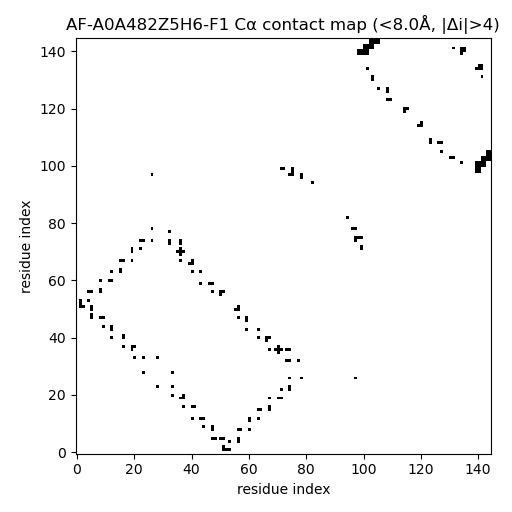 A CA 1
ATOM 692 C C . LYS A 1 85 ? 12.062 -1.155 -26.830 1.00 63.59 85 LYS A C 1
ATOM 694 O O . LYS A 1 85 ? 13.071 -1.190 -27.526 1.00 63.59 85 LYS A O 1
ATOM 699 N N . ILE A 1 86 ? 11.237 -2.199 -26.718 1.00 60.47 86 ILE A N 1
ATOM 700 C CA . ILE A 1 86 ? 11.340 -3.417 -27.529 1.00 60.47 86 ILE A CA 1
ATOM 701 C C . ILE A 1 86 ? 10.440 -3.193 -28.755 1.00 60.47 86 ILE A C 1
ATOM 703 O O . ILE A 1 86 ? 9.219 -3.281 -28.662 1.00 60.47 86 ILE A O 1
ATOM 707 N N . GLU A 1 87 ? 11.037 -2.809 -29.881 1.00 53.94 87 GLU A N 1
ATOM 708 C CA . GLU A 1 87 ? 10.345 -2.395 -31.112 1.00 53.94 87 GLU A CA 1
ATOM 709 C C . GLU A 1 87 ? 9.342 -3.424 -31.697 1.00 53.94 87 GLU A C 1
ATOM 711 O O . GLU A 1 87 ? 9.460 -4.637 -31.478 1.00 53.94 87 GLU A O 1
ATOM 716 N N . PRO A 1 88 ? 8.357 -2.952 -32.497 1.00 50.09 88 PRO A N 1
ATOM 717 C CA . PRO A 1 88 ? 7.313 -3.776 -33.100 1.00 50.09 88 PRO A CA 1
ATOM 718 C C . PRO A 1 88 ? 7.881 -4.651 -34.227 1.00 50.09 88 PRO A C 1
ATOM 720 O O . PRO A 1 88 ? 8.097 -4.203 -35.348 1.00 50.09 88 PRO A O 1
ATOM 723 N N . GLY A 1 89 ? 8.108 -5.929 -33.937 1.00 54.72 89 GLY A N 1
ATOM 724 C CA . GLY A 1 89 ? 8.597 -6.884 -34.938 1.00 54.72 89 GLY A CA 1
ATOM 725 C C . GLY A 1 89 ? 9.103 -8.205 -34.370 1.00 54.72 89 GLY A C 1
ATOM 726 O O . GLY A 1 89 ? 9.155 -9.199 -35.092 1.00 54.72 89 GLY A O 1
ATOM 727 N N . VAL A 1 90 ? 9.406 -8.262 -33.071 1.00 53.31 90 VAL A N 1
ATOM 728 C CA . VAL A 1 90 ? 9.765 -9.514 -32.398 1.00 53.31 90 VAL A CA 1
ATOM 729 C C . VAL A 1 90 ? 8.491 -10.195 -31.898 1.00 53.31 90 VAL A C 1
ATOM 731 O O . VAL A 1 90 ? 7.953 -9.865 -30.842 1.00 53.31 90 VAL A O 1
ATOM 734 N N . LYS A 1 91 ? 7.979 -11.142 -32.690 1.00 52.75 91 LYS A N 1
ATOM 735 C CA . LYS A 1 91 ? 7.029 -12.146 -32.199 1.00 52.75 91 LYS A CA 1
ATOM 736 C C . LYS A 1 91 ? 7.734 -13.010 -31.143 1.00 52.75 91 LYS A C 1
ATOM 738 O O . LYS A 1 91 ? 8.900 -13.351 -31.309 1.00 52.75 91 LYS A O 1
ATOM 743 N N . ASP A 1 92 ? 6.992 -13.353 -30.094 1.00 50.53 92 ASP A N 1
ATOM 744 C CA . ASP A 1 92 ? 7.327 -14.323 -29.041 1.00 50.53 92 ASP A CA 1
ATOM 745 C C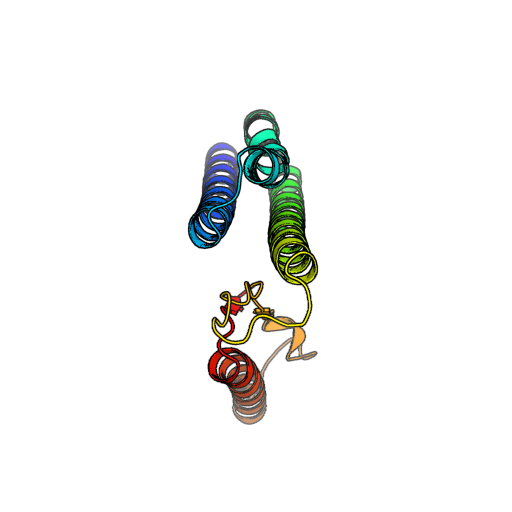 . ASP A 1 92 ? 8.267 -13.883 -27.905 1.00 50.53 92 ASP A C 1
ATOM 747 O O . ASP A 1 92 ? 9.397 -14.342 -27.756 1.00 50.53 92 ASP A O 1
ATOM 751 N N . LYS A 1 93 ? 7.709 -13.097 -26.976 1.00 46.22 93 LYS A N 1
ATOM 752 C CA . LYS A 1 93 ? 7.442 -13.571 -25.602 1.00 46.22 93 LYS A CA 1
ATOM 753 C C . LYS A 1 93 ? 6.517 -12.579 -24.889 1.00 46.22 93 LYS A C 1
ATOM 755 O O . LYS A 1 93 ? 6.792 -11.381 -24.927 1.00 46.22 93 LYS A O 1
ATOM 760 N N . PRO A 1 94 ? 5.440 -13.024 -24.217 1.00 47.53 94 PRO A N 1
ATOM 761 C CA . PRO A 1 94 ? 4.681 -12.143 -23.346 1.00 47.53 94 PRO A CA 1
ATOM 762 C C . PRO A 1 94 ? 5.589 -11.765 -22.172 1.00 47.53 94 PRO A C 1
ATOM 764 O O . PRO A 1 94 ? 5.723 -12.520 -21.211 1.00 47.53 94 PRO A O 1
ATOM 767 N N . SER A 1 95 ? 6.256 -10.611 -22.250 1.00 52.56 95 SER A N 1
ATOM 768 C CA . SER A 1 95 ? 6.854 -10.018 -21.055 1.00 52.56 95 SER A CA 1
ATOM 769 C C . SER A 1 95 ? 5.745 -9.914 -19.999 1.00 52.56 95 SER A C 1
ATOM 771 O O . SER A 1 95 ? 4.624 -9.525 -20.351 1.00 52.56 95 SER A O 1
ATOM 773 N N . PRO A 1 96 ? 5.992 -10.269 -18.727 1.00 59.03 96 PRO A N 1
ATOM 774 C CA . PRO A 1 96 ? 4.974 -10.191 -17.684 1.00 59.03 96 PRO A CA 1
ATOM 775 C C . PRO A 1 96 ? 4.474 -8.753 -17.558 1.00 59.03 96 PRO A C 1
ATOM 777 O O . PRO A 1 96 ? 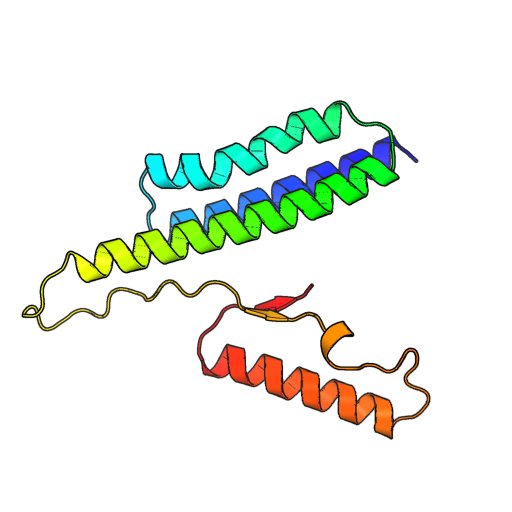5.279 -7.818 -17.475 1.00 59.03 96 PRO A O 1
ATOM 780 N N . VAL A 1 97 ? 3.158 -8.534 -17.664 1.00 67.88 97 VAL A N 1
ATOM 781 C CA . VAL A 1 97 ? 2.561 -7.212 -17.405 1.00 67.88 97 VAL A CA 1
ATOM 782 C C . VAL A 1 97 ? 2.616 -7.062 -15.906 1.00 67.88 97 VAL A C 1
ATOM 784 O O . VAL A 1 97 ? 1.903 -7.770 -15.202 1.00 67.88 97 VAL A O 1
ATOM 787 N N . TYR A 1 98 ? 3.505 -6.202 -15.414 1.00 79.00 98 TYR A N 1
ATOM 788 C CA . TYR A 1 98 ? 3.407 -5.804 -14.024 1.00 79.00 98 TYR A CA 1
ATOM 789 C C . TYR A 1 98 ? 2.093 -5.048 -13.871 1.00 79.00 98 TYR A C 1
ATOM 791 O O . TYR A 1 98 ? 1.900 -3.996 -14.480 1.00 79.00 98 TYR A O 1
ATOM 799 N N . LYS A 1 99 ? 1.180 -5.622 -13.095 1.00 80.38 99 LYS A N 1
ATOM 800 C CA . LYS A 1 99 ? -0.082 -4.992 -12.752 1.00 80.38 99 LYS A CA 1
ATOM 801 C C . LYS A 1 99 ? -0.004 -4.553 -11.304 1.00 80.38 99 LYS A C 1
ATOM 803 O O . LYS A 1 99 ? 0.232 -5.376 -10.418 1.00 80.38 99 LYS A O 1
ATOM 808 N N . LYS A 1 100 ? -0.184 -3.252 -11.079 1.00 85.38 100 LYS A N 1
ATOM 809 C CA . LYS A 1 100 ? -0.285 -2.713 -9.724 1.00 85.38 100 LYS A CA 1
ATOM 810 C C . LYS A 1 100 ? -1.464 -3.371 -8.995 1.00 85.38 100 LYS A C 1
ATOM 812 O O . LYS A 1 100 ? -2.479 -3.644 -9.643 1.00 85.38 100 LYS A O 1
ATOM 817 N N . PRO A 1 101 ? -1.362 -3.608 -7.679 1.00 87.50 101 PRO A N 1
ATOM 818 C CA . PRO A 1 101 ? -2.498 -4.089 -6.914 1.00 87.50 101 PRO A CA 1
ATOM 819 C C . PRO A 1 101 ? -3.711 -3.162 -7.062 1.00 87.50 101 PRO A C 1
ATOM 821 O O . PRO A 1 101 ? -3.581 -1.936 -7.022 1.00 87.50 101 PRO A O 1
ATOM 824 N N . ILE A 1 102 ? -4.895 -3.747 -7.227 1.00 90.44 102 ILE A N 1
ATOM 825 C CA . ILE A 1 102 ? -6.159 -3.017 -7.187 1.00 90.44 102 ILE A CA 1
ATOM 826 C C . ILE A 1 102 ? -6.509 -2.769 -5.726 1.00 90.44 102 ILE A C 1
ATOM 828 O O . ILE A 1 102 ? -6.694 -3.705 -4.947 1.00 90.44 102 ILE A O 1
ATOM 832 N N . ILE A 1 103 ? -6.622 -1.492 -5.372 1.00 92.38 103 ILE A N 1
ATOM 833 C CA . ILE A 1 103 ? -7.047 -1.066 -4.044 1.00 92.38 103 ILE A CA 1
ATOM 834 C C . ILE A 1 103 ? -8.570 -1.145 -3.976 1.00 92.38 103 ILE A C 1
ATOM 836 O O . ILE A 1 103 ? -9.272 -0.476 -4.736 1.00 92.38 103 ILE A O 1
ATOM 840 N N . ILE A 1 104 ? -9.080 -1.933 -3.036 1.00 93.06 104 ILE A N 1
ATOM 841 C CA . ILE A 1 104 ? -10.505 -2.004 -2.724 1.00 93.06 104 ILE A CA 1
ATOM 842 C C . ILE A 1 104 ? -10.700 -1.480 -1.311 1.00 93.06 104 ILE A C 1
ATOM 844 O O . ILE A 1 104 ? -10.198 -2.058 -0.350 1.00 93.06 104 ILE A O 1
ATOM 848 N N . LYS A 1 105 ? -11.476 -0.403 -1.193 1.00 93.69 105 LYS A N 1
ATOM 849 C CA . LYS A 1 105 ? -11.925 0.131 0.091 1.00 93.69 105 LYS A CA 1
ATOM 850 C C . LYS A 1 105 ? -13.385 -0.248 0.298 1.00 93.69 105 LYS A C 1
ATOM 852 O O . LYS A 1 105 ? -14.249 0.356 -0.341 1.00 93.69 105 LYS A O 1
ATOM 857 N N . PRO A 1 106 ? -13.705 -1.217 1.174 1.00 93.38 106 PRO A N 1
ATOM 858 C CA . PRO A 1 106 ? -15.082 -1.656 1.376 1.00 93.38 106 PRO A CA 1
ATOM 859 C C . PRO A 1 106 ? -16.021 -0.498 1.736 1.00 93.38 106 PRO A C 1
ATOM 861 O O . PRO A 1 106 ? -17.156 -0.456 1.279 1.00 93.38 106 PRO A O 1
ATOM 864 N N . ARG A 1 107 ? -15.534 0.512 2.470 1.00 93.00 107 ARG A N 1
ATOM 865 C CA . ARG A 1 107 ? -16.332 1.695 2.823 1.00 93.00 107 ARG A CA 1
ATOM 866 C C . ARG A 1 107 ? -16.833 2.490 1.611 1.00 93.00 107 ARG A C 1
ATOM 868 O O . ARG A 1 107 ? -17.880 3.115 1.714 1.00 93.00 107 ARG A O 1
ATOM 875 N N . GLU A 1 108 ? -16.132 2.458 0.479 1.00 92.19 108 GLU A N 1
ATOM 876 C CA . GLU A 1 108 ? -16.561 3.130 -0.757 1.00 92.19 108 GLU A CA 1
ATOM 877 C C . GLU A 1 108 ? -17.664 2.351 -1.502 1.00 92.19 108 GLU A C 1
ATOM 879 O O . GLU A 1 108 ? -18.215 2.859 -2.474 1.00 92.19 108 GLU A O 1
ATOM 884 N N . LEU A 1 109 ? -18.002 1.130 -1.064 1.00 90.75 109 LEU A N 1
ATOM 885 C CA . LEU A 1 109 ? -19.061 0.299 -1.661 1.00 90.75 109 LEU A CA 1
ATOM 886 C C . LEU A 1 109 ? -20.443 0.583 -1.081 1.00 90.75 109 LEU A C 1
ATOM 888 O O . LEU A 1 109 ? -21.444 0.098 -1.582 1.00 90.75 109 LEU A O 1
ATOM 892 N N . THR A 1 110 ? -20.523 1.354 -0.002 1.00 90.81 110 THR A N 1
ATOM 893 C CA . THR A 1 110 ? -21.805 1.731 0.584 1.00 90.81 110 THR A CA 1
ATOM 894 C C . THR A 1 110 ? -21.735 3.142 1.132 1.00 90.81 110 THR A C 1
ATOM 896 O O . THR A 1 110 ? -20.785 3.513 1.817 1.00 90.81 110 THR A O 1
ATOM 899 N N . HIS A 1 111 ? -22.769 3.937 0.864 1.00 87.62 111 HIS A N 1
ATOM 900 C CA . HIS A 1 111 ? -22.939 5.257 1.474 1.00 87.62 111 HIS A CA 1
ATOM 901 C C . HIS A 1 111 ? -23.663 5.189 2.823 1.00 87.62 111 HIS A C 1
ATOM 903 O O . HIS A 1 111 ? -23.723 6.187 3.538 1.00 87.62 111 HIS A O 1
ATOM 909 N N . GLN A 1 112 ? -24.193 4.020 3.192 1.00 89.25 112 GLN A N 1
ATOM 910 C CA . GLN A 1 112 ? -24.909 3.843 4.450 1.00 89.25 112 GLN A CA 1
ATOM 911 C C . GLN A 1 112 ? -23.926 3.910 5.622 1.00 89.25 112 GLN A C 1
ATOM 913 O O . GLN A 1 112 ? -22.786 3.450 5.523 1.00 89.25 112 GLN A O 1
ATOM 918 N N . THR A 1 113 ? -24.347 4.523 6.726 1.00 92.44 113 THR A N 1
ATOM 919 C CA . THR A 1 113 ? -23.568 4.536 7.975 1.00 92.44 113 THR A CA 1
ATOM 920 C C . THR A 1 113 ? -23.738 3.226 8.741 1.00 92.44 113 THR A C 1
ATOM 922 O O . THR A 1 113 ? -22.788 2.759 9.362 1.00 92.44 113 THR A O 1
ATOM 925 N N . TYR A 1 114 ? -24.926 2.624 8.654 1.00 94.62 114 TYR A N 1
ATOM 926 C CA . TYR A 1 114 ? -25.291 1.369 9.302 1.00 94.62 114 TYR A CA 1
ATOM 927 C C . TYR A 1 114 ? -25.960 0.441 8.288 1.00 94.62 114 TYR A C 1
ATOM 929 O O . TYR A 1 114 ? -26.636 0.921 7.382 1.00 94.62 114 TYR A O 1
ATOM 937 N N . LEU A 1 115 ? -25.760 -0.866 8.454 1.00 95.25 115 LEU A N 1
ATOM 938 C CA . LEU A 1 115 ? -26.518 -1.912 7.771 1.00 95.25 115 LEU A CA 1
ATOM 939 C C . LEU A 1 115 ? -27.437 -2.518 8.836 1.00 95.25 115 LEU A C 1
ATOM 941 O O . LEU A 1 115 ? -26.962 -3.154 9.774 1.00 95.25 115 LEU A O 1
ATOM 945 N N . GLU A 1 116 ? -28.727 -2.224 8.753 1.00 96.31 116 GLU A N 1
ATOM 946 C CA . GLU A 1 116 ? -29.718 -2.475 9.808 1.00 96.31 116 GLU A CA 1
ATOM 947 C C . GLU A 1 116 ? -30.540 -3.746 9.567 1.00 96.31 116 GLU A C 1
ATOM 949 O O . GLU A 1 116 ? -31.290 -4.179 10.440 1.00 96.31 116 GLU A O 1
ATOM 954 N N . ASN A 1 117 ? -30.417 -4.352 8.387 1.00 97.38 117 ASN A N 1
ATOM 955 C CA . ASN A 1 117 ? -31.127 -5.570 8.018 1.00 97.38 117 ASN A CA 1
ATOM 956 C C . ASN A 1 117 ? -30.304 -6.443 7.060 1.00 97.38 117 ASN A C 1
ATOM 958 O O . ASN A 1 117 ? -29.309 -6.000 6.479 1.00 97.38 117 ASN A O 1
ATOM 962 N N . GLU A 1 118 ? -30.738 -7.697 6.916 1.00 96.56 118 GLU A N 1
ATOM 963 C CA . GLU A 1 118 ? -30.078 -8.696 6.069 1.00 96.56 118 GLU A CA 1
ATOM 964 C C . GLU A 1 118 ? -30.015 -8.256 4.603 1.00 96.56 118 GLU A C 1
ATOM 966 O O . GLU A 1 118 ? -28.980 -8.416 3.974 1.00 96.56 118 GLU A O 1
ATOM 971 N N . GLU A 1 119 ? -31.049 -7.591 4.081 1.00 96.62 119 GLU A N 1
ATOM 972 C CA . GLU A 1 119 ? -31.065 -7.113 2.693 1.00 96.62 119 GLU A CA 1
ATOM 973 C C . GLU A 1 119 ? -29.949 -6.086 2.417 1.00 96.62 119 GLU A C 1
ATOM 975 O O . GLU A 1 119 ? -29.254 -6.154 1.401 1.00 96.62 119 GLU A O 1
ATOM 980 N N . GLN A 1 120 ? -29.727 -5.145 3.341 1.00 95.38 120 GLN A N 1
ATOM 981 C CA . GLN A 1 120 ? -28.634 -4.172 3.251 1.00 95.38 120 GLN A CA 1
ATOM 982 C C . GLN A 1 120 ? -27.257 -4.839 3.373 1.00 95.38 120 GLN A C 1
ATOM 984 O O . GLN A 1 120 ? -26.322 -4.446 2.669 1.00 95.38 120 GLN A O 1
ATOM 989 N N . MET A 1 121 ? -27.131 -5.841 4.248 1.00 96.19 121 MET A N 1
ATOM 990 C CA . MET A 1 121 ? -25.911 -6.638 4.399 1.00 96.19 121 MET A CA 1
ATOM 991 C C . MET A 1 121 ? -25.595 -7.426 3.125 1.00 96.19 121 MET A C 1
ATOM 993 O O . MET A 1 121 ? -24.478 -7.333 2.617 1.00 96.19 121 MET A O 1
ATOM 997 N N . ASP A 1 122 ? -26.569 -8.158 2.592 1.00 97.56 122 ASP A N 1
ATOM 998 C CA . ASP A 1 122 ? -26.402 -9.011 1.418 1.00 97.56 122 ASP A CA 1
ATOM 999 C C . ASP A 1 122 ? -26.038 -8.185 0.192 1.00 97.56 122 ASP A C 1
ATOM 1001 O O . ASP A 1 122 ? -25.070 -8.501 -0.499 1.00 97.56 122 ASP A O 1
ATOM 1005 N N . LYS A 1 123 ? -26.710 -7.047 -0.014 1.00 95.88 123 LYS A N 1
ATOM 1006 C CA . LYS A 1 123 ? -26.360 -6.121 -1.094 1.00 95.88 123 LYS A CA 1
ATO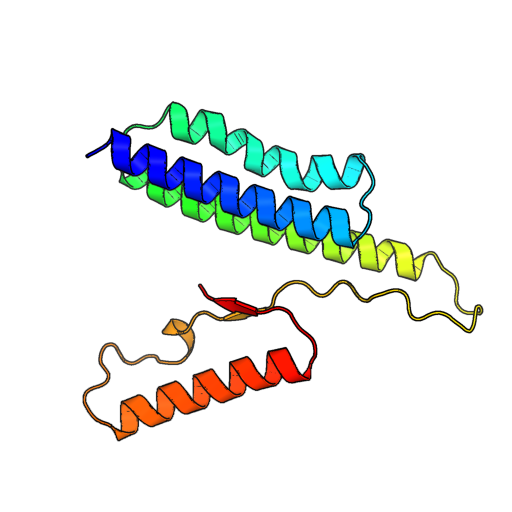M 1007 C C . LYS A 1 123 ? -24.904 -5.653 -1.004 1.00 95.88 123 LYS A C 1
ATOM 1009 O O . LYS A 1 123 ? -24.194 -5.647 -2.008 1.00 95.88 123 LYS A O 1
ATOM 1014 N N . PHE A 1 124 ? -24.444 -5.275 0.189 1.00 96.31 124 PHE A N 1
ATOM 1015 C CA . PHE A 1 124 ? -23.056 -4.859 0.396 1.00 96.31 124 PHE A CA 1
ATOM 1016 C C . PHE A 1 124 ? -22.062 -5.995 0.104 1.00 96.31 124 PHE A C 1
ATOM 1018 O O . PHE A 1 124 ? -21.047 -5.779 -0.565 1.00 96.31 124 PHE A O 1
ATOM 1025 N N . LEU A 1 125 ? -22.350 -7.207 0.585 1.00 96.44 125 LEU A N 1
ATOM 1026 C CA . LEU A 1 125 ? -21.500 -8.377 0.367 1.00 96.44 125 LEU A CA 1
ATOM 1027 C C . LEU A 1 125 ? -21.466 -8.803 -1.102 1.00 96.44 125 LEU A C 1
ATOM 1029 O O . LEU A 1 125 ? -20.403 -9.195 -1.588 1.00 96.44 125 LEU A O 1
ATOM 1033 N N . ASP A 1 126 ? -22.580 -8.692 -1.820 1.00 97.19 126 ASP A N 1
ATOM 1034 C CA . ASP A 1 126 ? -22.649 -8.992 -3.246 1.00 97.19 126 ASP A CA 1
ATOM 1035 C C . ASP A 1 126 ? -21.838 -7.991 -4.070 1.00 97.19 126 ASP A C 1
ATOM 1037 O O . ASP A 1 126 ? -21.033 -8.402 -4.909 1.00 97.19 126 ASP A O 1
ATOM 1041 N N . GLU A 1 127 ? -21.950 -6.691 -3.789 1.00 95.62 127 GLU A N 1
ATOM 1042 C CA . GLU A 1 127 ? -21.126 -5.671 -4.447 1.00 95.62 127 GLU A CA 1
ATOM 1043 C C . GLU A 1 127 ? -19.627 -5.878 -4.168 1.00 95.62 127 GLU A C 1
ATOM 1045 O O . GLU A 1 127 ? -18.798 -5.815 -5.087 1.00 95.62 127 GLU A O 1
ATOM 1050 N N . LEU A 1 128 ? -19.266 -6.194 -2.918 1.0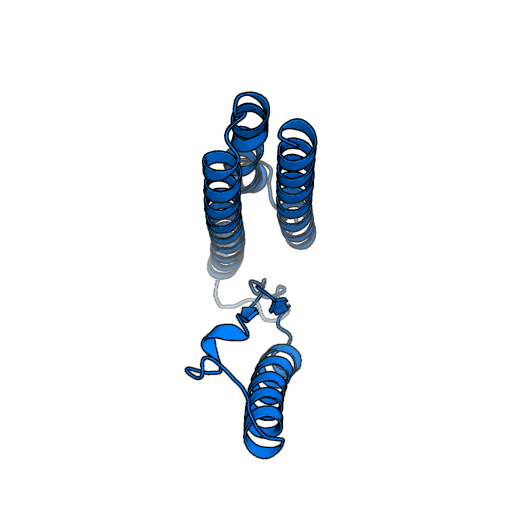0 96.50 128 LEU A N 1
ATOM 1051 C CA . LEU A 1 128 ? -17.892 -6.527 -2.544 1.00 96.50 128 LEU A CA 1
ATOM 1052 C C . LEU A 1 128 ? -17.401 -7.778 -3.282 1.00 96.50 128 LEU A C 1
ATOM 1054 O O . LEU A 1 128 ? -16.312 -7.761 -3.863 1.00 96.50 128 LEU A O 1
ATOM 1058 N N . ARG A 1 129 ? -18.205 -8.846 -3.317 1.00 96.81 129 ARG A N 1
ATOM 1059 C CA . ARG A 1 129 ? -17.883 -10.095 -4.019 1.00 96.81 129 ARG A CA 1
ATOM 1060 C C . ARG A 1 129 ? -17.669 -9.853 -5.508 1.00 96.81 129 ARG A C 1
ATOM 1062 O O . ARG A 1 129 ? -16.698 -10.371 -6.057 1.00 96.81 129 ARG A O 1
ATOM 1069 N N . VAL A 1 130 ? -18.531 -9.074 -6.160 1.00 96.44 130 VAL A N 1
ATOM 1070 C CA . VAL A 1 130 ? -18.402 -8.752 -7.588 1.00 96.44 130 VAL A CA 1
ATOM 1071 C C . VAL A 1 130 ? -17.091 -8.019 -7.865 1.00 96.44 130 VAL A C 1
ATOM 1073 O O . VAL A 1 130 ? -16.369 -8.410 -8.786 1.00 96.44 130 VAL A O 1
ATOM 1076 N N . LYS A 1 131 ? -16.732 -7.005 -7.063 1.00 94.56 131 LYS A N 1
ATOM 1077 C CA . LYS A 1 131 ? -15.463 -6.280 -7.253 1.00 94.56 131 LYS A CA 1
ATOM 1078 C C . LYS A 1 131 ? -14.240 -7.164 -7.027 1.00 94.56 131 LYS A C 1
ATOM 1080 O O . LYS A 1 131 ? -13.323 -7.136 -7.845 1.00 94.56 131 LYS A O 1
ATOM 1085 N N . LEU A 1 132 ? -14.240 -7.970 -5.963 1.00 95.56 132 LEU A N 1
ATOM 1086 C CA . LEU A 1 132 ? -13.156 -8.915 -5.675 1.00 95.56 132 LEU A CA 1
ATOM 1087 C C . LEU A 1 132 ? -12.986 -9.920 -6.816 1.00 95.56 132 LEU A C 1
ATOM 1089 O O . LEU A 1 132 ? -11.883 -10.107 -7.324 1.00 95.56 132 LEU A O 1
ATOM 1093 N N . LYS A 1 133 ? -14.089 -10.530 -7.258 1.00 95.81 133 LYS A N 1
ATOM 1094 C CA . LYS A 1 133 ? -14.074 -11.507 -8.345 1.00 95.81 133 LYS A CA 1
ATOM 1095 C C . LYS A 1 133 ? -13.580 -10.891 -9.651 1.00 95.81 133 LYS A C 1
ATOM 1097 O O . LYS A 1 133 ? -12.734 -11.480 -10.304 1.00 95.81 133 LYS A O 1
ATOM 1102 N N . THR A 1 134 ? -14.037 -9.688 -9.988 1.00 94.25 134 THR A N 1
ATOM 1103 C CA . THR A 1 134 ? -13.613 -8.996 -11.215 1.00 94.25 134 THR A CA 1
ATOM 1104 C C . THR A 1 134 ? -12.099 -8.756 -11.251 1.00 94.25 134 THR A C 1
ATOM 1106 O O . THR A 1 134 ? -11.471 -8.964 -12.290 1.00 94.25 134 THR A O 1
ATOM 1109 N N . ALA A 1 135 ? -11.496 -8.366 -10.122 1.00 91.12 135 ALA A N 1
ATOM 1110 C CA . ALA A 1 135 ? -10.047 -8.192 -10.021 1.00 91.12 135 ALA A CA 1
ATOM 1111 C C . ALA A 1 135 ? -9.293 -9.536 -10.108 1.00 91.12 135 ALA A C 1
ATOM 1113 O O . ALA A 1 135 ? -8.321 -9.644 -10.854 1.00 91.12 135 ALA A O 1
ATOM 1114 N N . ILE A 1 136 ? -9.770 -10.586 -9.425 1.00 91.19 136 ILE A N 1
ATOM 1115 C CA . ILE A 1 136 ? -9.160 -11.929 -9.498 1.00 91.19 136 ILE A CA 1
ATOM 1116 C C . ILE A 1 136 ? -9.241 -12.502 -10.917 1.00 91.19 136 ILE A C 1
ATOM 1118 O O . ILE A 1 136 ? -8.235 -12.984 -11.433 1.00 91.19 136 ILE A O 1
ATOM 1122 N N . ASP A 1 137 ? -10.407 -12.423 -11.562 1.00 90.88 137 ASP A N 1
ATOM 1123 C CA . ASP A 1 137 ? -10.636 -12.942 -12.916 1.00 90.88 137 ASP A CA 1
ATOM 1124 C C . ASP A 1 137 ? -9.771 -12.199 -13.954 1.00 90.88 137 ASP A C 1
ATOM 1126 O O . ASP A 1 137 ? -9.359 -12.773 -14.961 1.00 90.88 137 ASP A O 1
ATOM 1130 N N . SER A 1 138 ? -9.424 -10.938 -13.677 1.00 86.81 138 SER A N 1
ATOM 1131 C CA . SER A 1 138 ? -8.483 -10.138 -14.473 1.00 86.81 138 SER A CA 1
ATOM 1132 C C . SER A 1 138 ? -7.008 -10.475 -14.196 1.00 86.81 138 SER A C 1
ATOM 1134 O O . SER A 1 138 ? -6.117 -9.981 -14.895 1.00 86.81 138 SER A O 1
ATOM 1136 N N . GLY A 1 139 ? -6.722 -11.325 -13.205 1.00 84.88 139 GLY A N 1
ATOM 1137 C CA . GLY A 1 139 ? -5.372 -11.692 -12.773 1.00 84.88 139 GLY A CA 1
ATOM 1138 C C . GLY A 1 139 ? -4.669 -10.611 -11.948 1.00 84.88 139 GLY A C 1
ATOM 1139 O O . GLY A 1 139 ? -3.438 -10.590 -11.902 1.00 84.88 139 GLY A O 1
ATOM 1140 N N . ASP A 1 140 ? -5.422 -9.694 -11.340 1.00 88.06 140 ASP A N 1
ATOM 1141 C CA . ASP A 1 140 ? -4.881 -8.601 -10.536 1.00 88.06 140 ASP A CA 1
ATOM 1142 C C . ASP A 1 140 ? -4.669 -9.032 -9.076 1.00 88.06 140 ASP A C 1
ATOM 1144 O O . ASP A 1 140 ? -5.449 -9.794 -8.500 1.00 88.06 140 ASP A O 1
ATOM 1148 N N . LYS A 1 141 ? -3.615 -8.506 -8.439 1.00 89.69 141 LYS A N 1
ATOM 1149 C CA . LYS A 1 141 ? -3.460 -8.586 -6.978 1.00 89.69 141 LYS A CA 1
ATOM 1150 C C . LYS A 1 141 ? -4.434 -7.601 -6.332 1.00 89.69 141 LYS A C 1
ATOM 1152 O O . LYS A 1 141 ? -4.599 -6.495 -6.837 1.00 89.69 141 LYS A O 1
ATOM 1157 N N . ILE A 1 142 ? -5.040 -7.963 -5.207 1.00 92.19 142 ILE A N 1
ATOM 1158 C CA . ILE A 1 142 ? -5.975 -7.089 -4.485 1.00 92.19 142 ILE A CA 1
ATOM 1159 C C . ILE A 1 142 ? -5.336 -6.629 -3.182 1.00 92.19 142 ILE A C 1
ATOM 1161 O O . ILE A 1 142 ? -4.818 -7.443 -2.419 1.00 92.19 142 ILE A O 1
ATOM 1165 N N . GLU A 1 143 ? -5.430 -5.333 -2.908 1.00 92.81 143 GLU A N 1
ATOM 1166 C CA . GLU A 1 143 ? -5.120 -4.746 -1.610 1.00 92.81 143 GLU A CA 1
ATOM 1167 C C . GLU A 1 143 ? -6.408 -4.209 -0.975 1.00 92.81 143 GLU A C 1
ATOM 1169 O O . GLU A 1 143 ? -7.092 -3.369 -1.560 1.00 92.81 143 GLU A O 1
ATOM 1174 N N . ILE A 1 144 ? -6.747 -4.684 0.225 1.00 92.06 144 ILE A N 1
ATOM 1175 C CA . ILE A 1 144 ? -7.914 -4.205 0.978 1.00 92.06 144 ILE A CA 1
ATOM 1176 C C . ILE A 1 144 ? -7.463 -3.083 1.917 1.00 92.06 144 ILE A C 1
ATOM 1178 O O . ILE A 1 144 ? -6.496 -3.265 2.658 1.00 92.06 144 ILE A O 1
ATOM 1182 N N . ARG A 1 145 ? -8.161 -1.941 1.889 1.00 88.44 145 ARG A N 1
ATOM 1183 C CA . ARG A 1 145 ? -7.863 -0.760 2.715 1.00 88.44 145 ARG A CA 1
ATOM 1184 C C . ARG A 1 145 ? -9.073 -0.223 3.466 1.00 88.44 145 ARG A C 1
ATOM 1186 O O . ARG A 1 145 ? -10.200 -0.316 2.932 1.00 88.44 145 ARG A O 1
#